Protein AF-A0A7Y1UH76-F1 (afdb_monomer)

Solvent-accessible surface area (backbone atoms only — not comparable to full-atom values): 9269 Å² total; per-residue (Å²): 141,86,88,88,83,88,80,91,75,93,75,78,87,74,88,74,78,79,71,70,84,75,74,71,90,68,77,61,43,73,79,39,28,46,50,58,54,56,73,72,64,63,57,69,64,53,51,54,52,52,58,52,58,68,73,60,56,59,79,76,47,82,50,82,81,51,28,64,55,50,42,52,53,52,51,48,54,51,33,34,74,74,54,78,41,37,80,48,25,42,42,58,53,50,52,46,47,50,44,59,48,56,72,68,42,89,76,47,100,45,50,78,90,43,97,64,23,65,51,60,51,49,49,41,48,48,50,45,45,67,75,39,42,70,61,51,51,52,48,53,54,49,50,55,55,36,55,75,72,75,104

Sequence (151 aa):
MTDKPSKSRTLKRSPGGGIDSGGEPGGNLRHITTGELRRAGNTRLTEMIAAKLHTLDDKAFMDRQVRPKVRVLLELLRDTLAGRYPHLSVAAFAEILLAMDYFLEVRDEIPDTQDRGLEDDYRRITAAWDRHDREIAGYQGWRILAAARGE

Secondary structure (DSSP, 8-state):
----------------------------TTSSBHHHHHHTT-HHHHHHHHHHHHH--GGG---TTTHHHHHHHHHHHHHHHTTS-TTSBHHHHHHHHHHHHHTT-S--SS-TTSTTHHHHHHHHHHHHHHHTHHHHHHHHHHHHHHHHHT-

Mean predicted aligned error: 13.51 Å

Radius of gyration: 26.32 Å; Cα contacts (8 Å, |Δi|>4): 98; chains: 1; bounding box: 60×61×86 Å

Structure (mmCIF, N/CA/C/O backbone):
data_AF-A0A7Y1UH76-F1
#
_entry.id   AF-A0A7Y1UH76-F1
#
loop_
_atom_site.group_PDB
_atom_site.id
_atom_site.type_symbol
_atom_site.label_atom_id
_atom_site.label_alt_id
_atom_site.label_comp_id
_atom_site.label_asym_id
_atom_site.label_entity_id
_atom_site.label_seq_id
_atom_site.pdbx_PDB_ins_code
_atom_site.Cartn_x
_atom_site.Cartn_y
_atom_site.Cartn_z
_atom_site.occupancy
_atom_site.B_iso_or_equiv
_atom_site.auth_seq_id
_atom_site.auth_comp_id
_atom_site.auth_asym_id
_atom_site.auth_atom_id
_atom_site.pdbx_PDB_model_num
ATOM 1 N N . MET A 1 1 ? 25.436 -50.176 62.990 1.00 48.91 1 MET A N 1
ATOM 2 C CA . MET A 1 1 ? 26.114 -49.117 63.766 1.00 48.91 1 MET A CA 1
ATOM 3 C C . MET A 1 1 ? 27.606 -49.224 63.516 1.00 48.91 1 MET A C 1
ATOM 5 O O . MET A 1 1 ? 28.212 -50.117 64.075 1.00 48.91 1 MET A O 1
ATOM 9 N N . THR A 1 2 ? 28.162 -48.353 62.676 1.00 44.50 2 THR A N 1
ATOM 10 C CA . THR A 1 2 ? 29.564 -47.900 62.733 1.00 44.50 2 THR A CA 1
ATOM 11 C C . THR A 1 2 ? 29.649 -46.648 61.873 1.00 44.50 2 THR A C 1
ATOM 13 O O . THR A 1 2 ? 29.601 -46.707 60.649 1.00 44.50 2 THR A O 1
ATOM 16 N N . ASP A 1 3 ? 29.685 -45.527 62.573 1.00 42.00 3 ASP A N 1
ATOM 17 C CA . ASP A 1 3 ? 29.939 -44.176 62.094 1.00 42.00 3 ASP A CA 1
ATOM 18 C C . ASP A 1 3 ? 31.457 -43.932 62.125 1.00 42.00 3 ASP A C 1
ATOM 20 O O . ASP A 1 3 ? 32.069 -44.378 63.102 1.00 42.00 3 ASP A O 1
ATOM 24 N N . LYS A 1 4 ? 32.034 -43.236 61.119 1.00 46.22 4 LYS A N 1
ATOM 25 C CA . LYS A 1 4 ? 33.173 -42.267 61.193 1.00 46.22 4 LYS A CA 1
ATOM 26 C C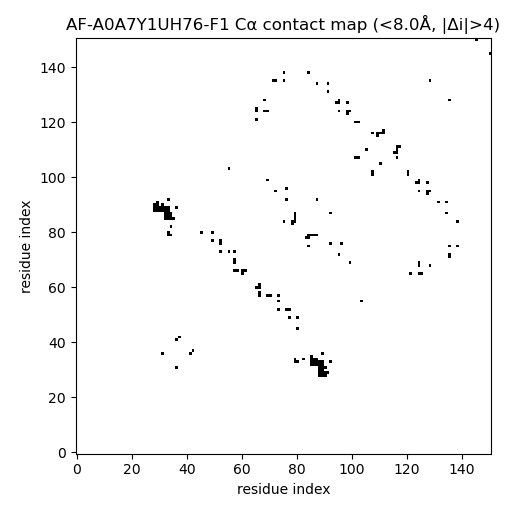 . LYS A 1 4 ? 33.922 -42.025 59.853 1.00 46.22 4 LYS A C 1
ATOM 28 O O . LYS A 1 4 ? 33.828 -42.855 58.956 1.00 46.22 4 LYS A O 1
ATOM 33 N N . PRO A 1 5 ? 34.616 -40.870 59.667 1.00 49.34 5 PRO A N 1
ATOM 34 C CA . PRO A 1 5 ? 34.169 -39.864 58.694 1.00 49.34 5 PRO A CA 1
ATOM 35 C C . PRO A 1 5 ? 35.247 -39.344 57.706 1.00 49.34 5 PRO A C 1
ATOM 37 O O . PRO A 1 5 ? 36.419 -39.701 57.771 1.00 49.34 5 PRO A O 1
ATOM 40 N N . SER A 1 6 ? 34.803 -38.407 56.854 1.00 40.38 6 SER A N 1
ATOM 41 C CA . SER A 1 6 ? 35.507 -37.251 56.262 1.00 40.38 6 SER A CA 1
ATOM 42 C C . SER A 1 6 ? 36.890 -37.422 55.624 1.00 40.38 6 SER A C 1
ATOM 44 O O . SER A 1 6 ? 37.909 -37.438 56.310 1.00 40.38 6 SER A O 1
ATOM 46 N N . LYS A 1 7 ? 36.935 -37.243 54.293 1.00 50.28 7 LYS A N 1
ATOM 47 C CA . LYS A 1 7 ? 37.984 -36.447 53.632 1.00 50.28 7 LYS A CA 1
ATOM 48 C C . LYS A 1 7 ? 37.386 -35.536 52.560 1.00 50.28 7 LYS A C 1
ATOM 50 O O . LYS A 1 7 ? 36.915 -35.985 51.520 1.00 50.28 7 LYS A O 1
ATOM 55 N N . SER A 1 8 ? 37.451 -34.241 52.845 1.00 46.62 8 SER A N 1
ATOM 56 C CA . SER A 1 8 ? 37.225 -33.134 51.927 1.00 46.62 8 SER A CA 1
ATOM 57 C C . SER A 1 8 ? 38.160 -33.238 50.722 1.00 46.62 8 SER A C 1
ATOM 59 O O . SER A 1 8 ? 39.375 -33.354 50.887 1.00 46.62 8 SER A O 1
ATOM 61 N N . ARG A 1 9 ? 37.615 -33.132 49.508 1.00 41.94 9 ARG A N 1
ATOM 62 C CA . ARG A 1 9 ? 38.417 -32.840 48.318 1.00 41.94 9 ARG A CA 1
ATOM 63 C C . ARG A 1 9 ? 37.707 -31.811 47.450 1.00 41.94 9 ARG A C 1
ATOM 65 O O . ARG A 1 9 ? 36.826 -32.118 46.658 1.00 41.94 9 ARG A O 1
ATOM 72 N N . THR A 1 10 ? 38.134 -30.572 47.642 1.00 44.97 10 THR A N 1
ATOM 73 C CA . THR A 1 10 ? 37.927 -29.435 46.752 1.00 44.97 10 THR A CA 1
ATOM 74 C C . THR A 1 10 ? 38.420 -29.783 45.349 1.00 44.97 10 THR A C 1
ATOM 76 O O . THR A 1 10 ? 39.601 -30.078 45.171 1.00 44.97 10 THR A O 1
ATOM 79 N N . LEU A 1 11 ? 37.548 -29.696 44.345 1.00 43.03 11 LEU A N 1
ATOM 80 C CA . LEU A 1 11 ? 37.956 -29.606 42.946 1.00 43.03 11 LEU A CA 1
ATOM 81 C C . LEU A 1 11 ? 37.006 -28.679 42.182 1.00 43.03 11 LEU A C 1
ATOM 83 O O . LEU A 1 11 ? 35.874 -29.013 41.861 1.00 43.03 11 LEU A O 1
ATOM 87 N N . LYS A 1 12 ? 37.535 -27.468 41.989 1.00 42.41 12 LYS A N 1
ATOM 88 C CA . LYS A 1 12 ? 37.359 -26.526 40.880 1.00 42.41 12 LYS A CA 1
ATOM 89 C C . LYS A 1 12 ? 36.008 -26.543 40.155 1.00 42.41 12 LYS A C 1
ATOM 91 O O . LYS A 1 12 ? 35.763 -27.336 39.252 1.00 42.41 12 LYS A O 1
ATOM 96 N N . ARG A 1 13 ? 35.222 -25.508 40.470 1.00 37.38 13 ARG A N 1
ATOM 97 C CA . ARG A 1 13 ? 34.241 -24.891 39.572 1.00 37.38 13 ARG A CA 1
ATOM 98 C C . ARG A 1 13 ? 34.858 -24.710 38.179 1.00 37.38 13 ARG A C 1
ATOM 100 O O . ARG A 1 13 ? 35.812 -23.950 38.031 1.00 37.38 13 ARG A O 1
ATOM 107 N N . SER A 1 14 ? 34.295 -25.385 37.184 1.00 42.97 14 SER A N 1
ATOM 108 C CA . SER A 1 14 ? 34.399 -24.950 35.791 1.00 42.97 14 SER A CA 1
ATOM 109 C C . SER A 1 14 ? 33.262 -23.958 35.542 1.00 42.97 14 SER A C 1
ATOM 111 O O . SER A 1 14 ? 32.113 -24.309 35.817 1.00 42.97 14 SER A O 1
ATOM 113 N N . PRO A 1 15 ? 33.528 -22.731 35.065 1.00 41.53 15 PRO A N 1
ATOM 114 C CA . PRO A 1 15 ? 32.482 -21.837 34.603 1.00 41.53 15 PRO A CA 1
ATOM 115 C C . PRO A 1 15 ? 32.075 -22.297 33.199 1.00 41.53 15 PRO A C 1
ATOM 117 O O . PRO A 1 15 ? 32.547 -21.780 32.192 1.00 41.53 15 PRO A O 1
ATOM 120 N N . GLY A 1 16 ? 31.239 -23.332 33.133 1.00 39.03 16 GLY A N 1
ATOM 121 C CA . GLY A 1 16 ? 30.463 -23.605 31.931 1.00 39.03 16 GLY A CA 1
ATOM 122 C C . GLY A 1 16 ? 29.389 -22.535 31.858 1.00 39.03 16 GLY A C 1
ATOM 123 O O . GLY A 1 16 ? 28.401 -22.619 32.583 1.00 39.03 16 GLY A O 1
ATOM 124 N N . GLY A 1 17 ? 29.652 -21.493 31.069 1.00 35.84 17 GLY A N 1
ATOM 125 C CA . GLY A 1 17 ? 28.726 -20.404 30.809 1.00 35.84 17 GLY A CA 1
ATOM 126 C C . GLY A 1 17 ? 27.406 -20.949 30.281 1.00 35.84 17 GLY A C 1
ATOM 127 O O . GLY A 1 17 ? 27.270 -21.213 29.091 1.00 35.84 17 GLY A O 1
ATOM 128 N N . GLY A 1 18 ? 26.432 -21.093 31.178 1.00 37.25 18 GLY A N 1
ATOM 129 C CA . GLY A 1 18 ? 25.036 -20.911 30.827 1.00 37.25 18 GLY A CA 1
ATOM 130 C C . GLY A 1 18 ? 24.886 -19.440 30.491 1.00 37.25 18 GLY A C 1
ATOM 131 O O . GLY A 1 18 ? 24.652 -18.624 31.375 1.00 37.25 18 GLY A O 1
ATOM 132 N N . ILE A 1 19 ? 25.153 -19.098 29.232 1.00 46.09 19 ILE A N 1
ATOM 133 C CA . ILE A 1 19 ? 24.710 -17.822 28.702 1.00 46.09 19 ILE A CA 1
ATOM 134 C C . ILE A 1 19 ? 23.204 -17.976 28.620 1.00 46.09 19 ILE A C 1
ATOM 136 O O . ILE A 1 19 ? 22.700 -18.865 27.930 1.00 46.09 19 ILE A O 1
ATOM 140 N N . ASP A 1 20 ? 22.550 -17.174 29.449 1.00 38.47 20 ASP A N 1
ATOM 141 C CA . ASP A 1 20 ? 21.123 -16.958 29.491 1.00 38.47 20 ASP A CA 1
ATOM 142 C C . ASP A 1 20 ? 20.503 -17.116 28.111 1.00 38.47 20 ASP A C 1
ATOM 144 O O . ASP A 1 20 ? 20.976 -16.556 27.119 1.00 38.47 20 ASP A O 1
ATOM 148 N N . SER A 1 21 ? 19.409 -17.873 28.086 1.00 41.38 21 SER A N 1
ATOM 149 C CA . SER A 1 21 ? 18.417 -17.809 27.028 1.00 41.38 21 SER A CA 1
ATOM 150 C C . SER A 1 21 ? 18.027 -16.343 26.877 1.00 41.38 21 SER A C 1
ATOM 152 O O . SER A 1 21 ? 17.205 -15.830 27.636 1.00 41.38 21 SER A O 1
ATOM 154 N N . GLY A 1 22 ? 18.685 -15.661 25.940 1.00 33.53 22 GLY A N 1
ATOM 155 C CA . GLY A 1 22 ? 18.342 -14.325 25.507 1.00 33.53 22 GLY A CA 1
ATOM 156 C C . GLY A 1 22 ? 16.914 -14.374 25.001 1.00 33.53 22 GLY A C 1
ATOM 157 O O . GLY A 1 22 ? 16.667 -14.754 23.861 1.00 33.53 22 GLY A O 1
ATOM 158 N N . GLY A 1 23 ? 15.968 -14.036 25.875 1.00 35.84 23 GLY A N 1
ATOM 159 C CA . GLY A 1 23 ? 14.655 -13.597 25.451 1.00 35.84 23 GLY A CA 1
ATOM 160 C C . GLY A 1 23 ? 14.896 -12.378 24.584 1.00 35.84 23 GLY A C 1
ATOM 161 O O . GLY A 1 23 ? 15.233 -11.314 25.101 1.00 35.84 23 GLY A O 1
ATOM 162 N N . GLU A 1 24 ? 14.826 -12.564 23.268 1.00 39.25 24 GLU A N 1
ATOM 163 C CA . GLU A 1 24 ? 14.918 -11.454 22.338 1.00 39.25 24 GLU A CA 1
ATOM 164 C C . GLU A 1 24 ? 13.867 -10.411 22.738 1.00 39.25 24 GLU A C 1
ATOM 166 O O . GLU A 1 24 ? 12.677 -10.729 22.781 1.00 39.25 24 GLU A O 1
ATOM 171 N N . PRO A 1 25 ? 14.250 -9.147 22.982 1.00 43.16 25 PRO A N 1
ATOM 172 C CA . PRO A 1 25 ? 13.291 -8.058 23.122 1.00 43.16 25 PRO A CA 1
ATOM 173 C C . PRO A 1 25 ? 12.765 -7.611 21.742 1.00 43.16 25 PRO A C 1
ATOM 175 O O . PRO A 1 25 ? 12.344 -6.470 21.568 1.00 43.16 25 PRO A O 1
ATOM 178 N N . GLY A 1 26 ? 12.809 -8.493 20.739 1.00 40.22 26 GLY A N 1
ATOM 179 C CA . GLY A 1 26 ? 12.303 -8.265 19.394 1.00 40.22 26 GLY A CA 1
ATOM 180 C C . GLY A 1 26 ? 10.862 -8.741 19.298 1.00 40.22 26 GLY A C 1
ATOM 181 O O . GLY A 1 26 ? 10.602 -9.867 18.886 1.00 40.22 26 GLY A O 1
ATOM 182 N N . GLY A 1 27 ? 9.904 -7.899 19.689 1.00 51.09 27 GLY A N 1
ATOM 183 C CA . GLY A 1 27 ? 8.491 -8.174 19.424 1.00 51.09 27 GLY A CA 1
ATOM 184 C C . GLY A 1 27 ? 8.286 -8.458 17.932 1.00 51.09 27 GLY A C 1
ATOM 185 O O . GLY A 1 27 ? 8.642 -7.640 17.086 1.00 51.09 27 GLY A O 1
ATOM 186 N N . ASN A 1 28 ? 7.747 -9.632 17.599 1.00 72.62 28 ASN A N 1
ATOM 187 C CA . ASN A 1 28 ? 7.528 -10.032 16.212 1.00 72.62 28 ASN A CA 1
ATOM 188 C C . ASN A 1 28 ? 6.544 -9.055 15.538 1.00 72.62 28 ASN A C 1
ATOM 190 O O . ASN A 1 28 ? 5.357 -9.021 15.869 1.00 72.62 28 ASN A O 1
ATOM 194 N N . LEU A 1 29 ? 7.049 -8.277 14.571 1.00 68.25 29 LEU A N 1
ATOM 195 C CA . LEU A 1 29 ? 6.323 -7.220 13.849 1.00 68.25 29 LEU A CA 1
ATOM 196 C C . LEU A 1 29 ? 5.076 -7.720 13.100 1.00 68.25 29 LEU A C 1
ATOM 198 O O . LEU A 1 29 ? 4.247 -6.913 12.682 1.00 68.25 29 LEU A O 1
ATOM 202 N N . ARG A 1 30 ? 4.916 -9.040 12.944 1.00 75.25 30 ARG A N 1
ATOM 203 C CA . ARG A 1 30 ? 3.709 -9.670 12.384 1.00 75.25 30 ARG A CA 1
ATOM 204 C C . ARG A 1 30 ? 2.508 -9.628 13.328 1.00 75.25 30 ARG A C 1
ATOM 206 O O . ARG A 1 30 ? 1.386 -9.822 12.876 1.00 75.25 30 ARG A O 1
ATOM 213 N N . HIS A 1 31 ? 2.729 -9.395 14.621 1.00 77.19 31 HIS A N 1
ATOM 214 C CA . HIS A 1 31 ? 1.670 -9.337 15.635 1.00 77.19 31 HIS A CA 1
ATOM 215 C C . HIS A 1 31 ? 1.325 -7.915 16.080 1.00 77.19 31 HIS A C 1
ATOM 217 O O . HIS A 1 31 ? 0.391 -7.744 16.853 1.00 77.19 31 HIS A O 1
ATOM 223 N N . ILE A 1 32 ? 2.061 -6.913 15.593 1.00 71.88 32 ILE A N 1
ATOM 224 C CA . ILE A 1 32 ? 1.783 -5.500 15.847 1.00 71.88 32 ILE A CA 1
ATOM 225 C C . ILE A 1 32 ? 1.132 -4.931 14.594 1.00 71.88 32 ILE A C 1
ATOM 227 O O . ILE A 1 32 ? 1.652 -5.077 13.489 1.00 71.88 32 ILE A O 1
ATOM 231 N N . THR A 1 33 ? -0.003 -4.275 14.763 1.00 79.31 33 THR A N 1
ATOM 232 C CA . THR A 1 33 ? -0.733 -3.595 13.695 1.00 79.31 33 THR A CA 1
ATOM 233 C C . THR A 1 33 ? -0.266 -2.153 13.528 1.00 79.31 33 THR A C 1
ATOM 235 O O . THR A 1 33 ? 0.239 -1.506 14.451 1.00 79.31 33 THR A O 1
ATOM 238 N N . THR A 1 34 ? -0.476 -1.590 12.345 1.00 76.50 34 THR A N 1
ATOM 239 C CA . THR A 1 34 ? -0.199 -0.171 12.081 1.00 76.50 34 THR A CA 1
ATOM 240 C C . THR A 1 34 ? -1.054 0.765 12.943 1.00 76.50 34 THR A C 1
ATOM 242 O O . THR A 1 34 ? -0.589 1.842 13.324 1.00 76.50 34 THR A O 1
ATOM 245 N N . GLY A 1 35 ? -2.266 0.351 13.333 1.00 73.62 35 GLY A N 1
ATOM 246 C CA . GLY A 1 35 ? -3.091 1.073 14.307 1.00 73.62 35 GLY A CA 1
ATOM 247 C C . GLY A 1 35 ? -2.488 1.112 15.718 1.00 73.62 35 GLY A C 1
ATOM 248 O O . GLY A 1 35 ? -2.659 2.092 16.445 1.00 73.62 35 GLY A O 1
ATOM 249 N N . GLU A 1 36 ? -1.759 0.073 16.126 1.00 70.12 36 GLU A N 1
ATOM 250 C CA . GLU A 1 36 ? -0.995 0.060 17.382 1.00 70.12 36 GLU A CA 1
ATOM 251 C C . GLU A 1 36 ? 0.261 0.927 17.280 1.00 70.12 36 GLU A C 1
ATOM 253 O O . GLU A 1 36 ? 0.520 1.726 18.178 1.00 70.12 36 GLU A O 1
ATOM 258 N N . LEU A 1 37 ? 0.976 0.869 16.152 1.00 69.00 37 LEU A N 1
ATOM 259 C CA . LEU A 1 37 ? 2.163 1.694 15.920 1.00 69.00 37 LEU A CA 1
ATOM 260 C C . LEU A 1 37 ? 1.837 3.199 15.880 1.00 69.00 37 LEU A C 1
ATOM 262 O O . LEU A 1 37 ? 2.561 4.003 16.464 1.00 69.00 37 LEU A O 1
ATOM 266 N N . ARG A 1 38 ? 0.722 3.602 15.251 1.00 71.81 38 ARG A N 1
ATOM 267 C CA . ARG A 1 38 ? 0.286 5.014 15.223 1.00 71.81 38 ARG A CA 1
ATOM 268 C C . ARG A 1 38 ? -0.012 5.567 16.614 1.00 71.81 38 ARG A C 1
ATOM 270 O O . ARG A 1 38 ? 0.299 6.725 16.883 1.00 71.81 38 ARG A O 1
ATOM 277 N N . ARG A 1 39 ? -0.573 4.748 17.510 1.00 72.56 39 ARG A N 1
ATOM 278 C CA . ARG A 1 39 ? -0.835 5.142 18.905 1.00 72.56 39 ARG A CA 1
ATOM 279 C C . ARG A 1 39 ? 0.450 5.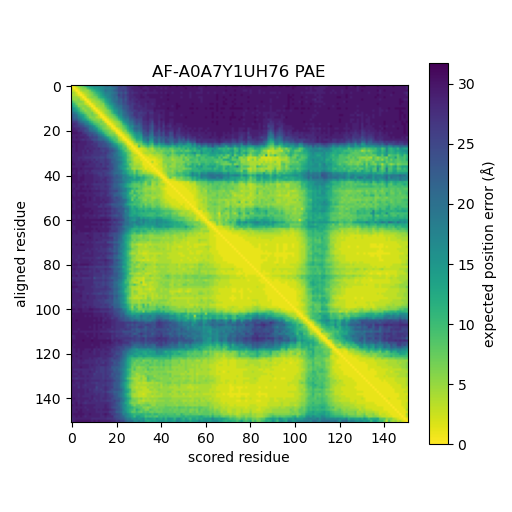434 19.688 1.00 72.56 39 ARG A C 1
ATOM 281 O O . ARG A 1 39 ? 0.390 6.184 20.654 1.00 72.56 39 ARG A O 1
ATOM 288 N N . ALA A 1 40 ? 1.599 4.926 19.237 1.00 67.19 40 ALA A N 1
ATOM 289 C CA . ALA A 1 40 ? 2.909 5.225 19.815 1.00 67.19 40 ALA A CA 1
ATOM 290 C C . ALA A 1 40 ? 3.508 6.580 19.365 1.00 67.19 40 AL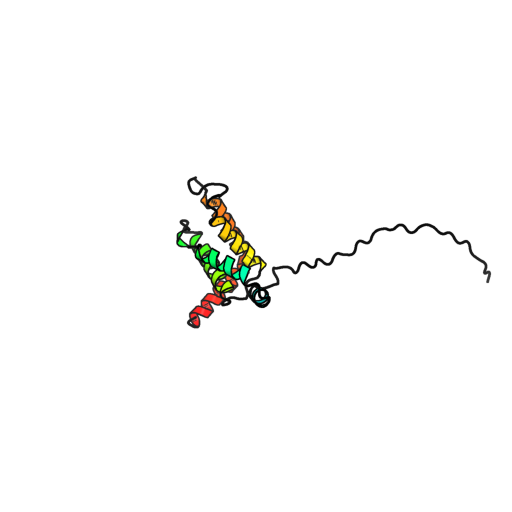A A C 1
ATOM 292 O O . ALA A 1 40 ? 4.578 6.952 19.837 1.00 67.19 40 ALA A O 1
ATOM 293 N N . GLY A 1 41 ? 2.836 7.342 18.486 1.00 66.06 41 GLY A N 1
ATOM 294 C CA . GLY A 1 41 ? 3.141 8.763 18.252 1.00 66.06 41 GLY A CA 1
ATOM 295 C C . GLY A 1 41 ? 4.274 9.082 17.266 1.00 66.06 41 GLY A C 1
ATOM 296 O O . GLY A 1 41 ? 4.771 10.205 17.263 1.00 66.06 41 GLY A O 1
ATOM 297 N N . ASN A 1 42 ? 4.694 8.145 16.410 1.00 67.69 42 ASN A N 1
ATOM 298 C CA . ASN A 1 42 ? 5.790 8.380 15.458 1.00 67.69 42 ASN A CA 1
ATOM 299 C C . ASN A 1 42 ? 5.311 9.083 14.163 1.00 67.69 42 ASN A C 1
ATOM 301 O O . ASN A 1 42 ? 5.056 8.455 13.130 1.00 67.69 42 ASN A O 1
ATOM 305 N N . THR A 1 43 ? 5.147 10.407 14.227 1.00 71.06 43 THR A N 1
ATOM 306 C CA . THR A 1 43 ? 4.570 11.238 13.151 1.00 71.06 43 THR A CA 1
ATOM 307 C C . THR A 1 43 ? 5.492 11.416 11.945 1.00 71.06 43 THR A C 1
ATOM 309 O O . THR A 1 43 ? 5.038 11.288 10.811 1.00 71.06 43 THR A O 1
ATOM 312 N N . ARG A 1 44 ? 6.797 11.610 12.163 1.00 70.81 44 ARG A N 1
ATOM 313 C CA . ARG A 1 44 ? 7.770 11.868 11.085 1.00 70.81 44 ARG A CA 1
ATOM 314 C C . ARG A 1 44 ? 7.868 10.721 10.075 1.00 70.81 44 ARG A C 1
ATOM 316 O O . ARG A 1 44 ? 7.908 10.960 8.872 1.00 70.81 44 ARG A O 1
ATOM 323 N N . LEU A 1 45 ? 7.897 9.475 10.553 1.00 67.38 45 LEU A N 1
ATOM 324 C CA . LEU A 1 45 ? 7.916 8.300 9.676 1.00 67.38 45 LEU A CA 1
ATOM 325 C C . LEU A 1 45 ? 6.625 8.214 8.849 1.00 67.38 45 LEU A C 1
ATOM 327 O O . LEU A 1 45 ? 6.673 7.968 7.650 1.00 67.38 45 LEU A O 1
ATOM 331 N N . THR A 1 46 ? 5.481 8.479 9.480 1.00 70.88 46 THR A N 1
ATOM 332 C CA . THR A 1 46 ? 4.167 8.473 8.820 1.00 70.88 46 THR A CA 1
ATOM 333 C C . THR A 1 46 ? 4.107 9.502 7.684 1.00 70.88 46 THR A C 1
ATOM 335 O O . THR A 1 46 ? 3.646 9.180 6.591 1.00 70.88 46 THR A O 1
ATOM 338 N N . GLU A 1 47 ? 4.620 10.713 7.909 1.00 73.00 47 GLU A N 1
ATOM 339 C CA . GLU A 1 47 ? 4.673 11.786 6.905 1.00 73.00 47 GLU A CA 1
ATOM 340 C C . GLU A 1 47 ? 5.585 11.442 5.723 1.00 73.00 47 GLU A C 1
ATOM 342 O O . GLU A 1 47 ? 5.198 11.638 4.571 1.00 73.00 47 GLU A O 1
ATOM 347 N N . MET A 1 48 ? 6.772 10.884 5.988 1.00 71.56 48 MET A N 1
ATOM 348 C CA . MET A 1 48 ? 7.698 10.463 4.930 1.00 71.56 48 MET A CA 1
ATOM 349 C C . MET A 1 48 ? 7.082 9.385 4.036 1.00 71.56 48 MET A C 1
ATOM 351 O O . MET A 1 48 ? 7.167 9.473 2.810 1.00 71.56 48 MET A O 1
ATOM 355 N N . ILE A 1 49 ? 6.425 8.391 4.639 1.00 72.94 49 ILE A N 1
ATOM 356 C CA . ILE A 1 49 ? 5.765 7.325 3.884 1.00 72.94 49 ILE A CA 1
ATOM 357 C C . ILE A 1 49 ? 4.579 7.893 3.096 1.00 72.94 49 ILE A C 1
ATOM 359 O O . ILE A 1 49 ? 4.429 7.576 1.919 1.00 72.94 49 ILE A O 1
ATOM 363 N N . ALA A 1 50 ? 3.774 8.778 3.691 1.00 76.19 50 ALA A N 1
ATOM 364 C CA . ALA A 1 50 ? 2.664 9.422 2.990 1.00 76.19 50 ALA A CA 1
ATOM 365 C C . ALA A 1 50 ? 3.142 10.217 1.764 1.00 76.19 50 ALA A C 1
ATOM 367 O O . ALA A 1 50 ? 2.587 10.058 0.677 1.00 76.19 50 ALA A O 1
ATOM 368 N N . ALA A 1 51 ? 4.205 11.015 1.909 1.00 75.00 51 ALA A N 1
ATOM 369 C CA . ALA A 1 51 ? 4.797 11.766 0.805 1.00 75.00 51 ALA A CA 1
ATOM 370 C C . ALA A 1 51 ? 5.266 10.842 -0.330 1.00 75.00 51 ALA A C 1
ATOM 372 O O . ALA A 1 51 ? 5.001 11.117 -1.499 1.00 75.00 51 ALA A O 1
ATOM 373 N N . LYS A 1 52 ? 5.889 9.709 0.005 1.00 72.44 52 LYS A N 1
ATOM 374 C CA . LYS A 1 52 ? 6.316 8.708 -0.979 1.00 72.44 52 LYS A CA 1
ATOM 375 C C . LYS A 1 52 ? 5.136 8.008 -1.665 1.00 72.44 52 LYS A C 1
ATOM 377 O O . LYS A 1 52 ? 5.155 7.813 -2.874 1.00 72.44 52 LYS A O 1
ATOM 382 N N . LEU A 1 53 ? 4.058 7.689 -0.947 1.00 77.31 53 LEU A N 1
ATOM 383 C CA . LEU A 1 53 ? 2.854 7.120 -1.574 1.00 77.31 53 LEU A CA 1
ATOM 384 C C . LEU A 1 53 ? 2.152 8.085 -2.537 1.00 77.31 53 LEU A C 1
ATOM 386 O O . LEU A 1 53 ? 1.420 7.642 -3.427 1.00 77.31 53 LEU A O 1
ATOM 390 N N . HIS A 1 54 ? 2.338 9.394 -2.355 1.00 77.94 54 HIS A N 1
ATOM 391 C CA . HIS A 1 54 ? 1.831 10.399 -3.284 1.00 77.94 54 HIS A CA 1
ATOM 392 C C . HIS A 1 54 ? 2.602 10.436 -4.604 1.00 77.94 54 HIS A C 1
ATOM 394 O O . HIS A 1 54 ? 2.029 10.848 -5.608 1.00 77.94 54 HIS A O 1
ATOM 400 N N . THR A 1 55 ? 3.857 9.978 -4.630 1.00 76.44 55 THR A N 1
ATOM 401 C CA . THR A 1 55 ? 4.631 9.871 -5.875 1.00 76.44 55 THR A CA 1
ATOM 402 C C . THR A 1 55 ? 4.329 8.587 -6.649 1.00 76.44 55 THR A C 1
ATOM 404 O O . THR A 1 55 ? 4.757 8.460 -7.790 1.00 76.44 55 THR A O 1
ATOM 407 N N . LEU A 1 56 ? 3.604 7.636 -6.049 1.00 72.38 56 LEU A N 1
ATOM 408 C CA . LEU A 1 56 ? 3.194 6.394 -6.702 1.00 72.38 56 LEU A CA 1
ATOM 409 C C . LEU A 1 56 ? 1.898 6.592 -7.506 1.00 72.38 56 LEU A C 1
ATOM 411 O O . LEU A 1 56 ? 0.826 6.830 -6.934 1.00 72.38 56 LEU A O 1
ATOM 415 N N . ASP A 1 57 ? 1.990 6.423 -8.825 1.00 70.50 57 ASP A N 1
ATOM 416 C CA . ASP A 1 57 ? 0.850 6.380 -9.749 1.00 70.50 57 ASP A CA 1
ATOM 417 C C . ASP A 1 57 ? 0.717 4.971 -10.344 1.00 70.50 57 ASP A C 1
ATOM 419 O O . ASP A 1 57 ? 1.637 4.480 -10.994 1.00 70.50 57 ASP A O 1
ATOM 423 N N . ASP A 1 58 ? -0.441 4.322 -10.165 1.00 69.06 58 ASP A N 1
ATOM 424 C CA . ASP A 1 58 ? -0.723 3.003 -10.749 1.00 69.06 58 ASP A CA 1
ATOM 425 C C . ASP A 1 58 ? -0.703 3.024 -12.289 1.00 69.06 58 ASP A C 1
ATOM 427 O O . ASP A 1 58 ? -0.610 1.978 -12.928 1.00 69.06 58 ASP A O 1
ATOM 431 N N . LYS A 1 59 ? -0.788 4.205 -12.908 1.00 69.62 59 LYS A N 1
ATOM 432 C CA . LYS A 1 59 ? -0.676 4.373 -14.362 1.00 69.62 59 LYS A CA 1
ATOM 433 C C . LYS A 1 59 ? 0.756 4.286 -14.875 1.00 69.62 59 LYS A C 1
ATOM 435 O O . LYS A 1 59 ? 0.926 4.059 -16.069 1.00 69.62 59 LYS A O 1
ATOM 440 N N . ALA A 1 60 ? 1.757 4.436 -14.006 1.00 66.12 60 ALA A N 1
ATOM 441 C CA . ALA A 1 60 ? 3.152 4.179 -14.365 1.00 66.12 60 ALA A CA 1
ATOM 442 C C . ALA A 1 60 ? 3.385 2.696 -14.716 1.00 66.12 60 ALA A C 1
ATOM 444 O O . ALA A 1 60 ? 4.342 2.352 -15.399 1.00 6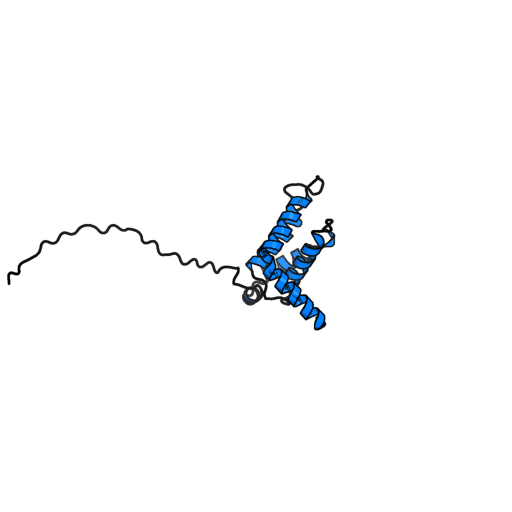6.12 60 ALA A O 1
ATOM 445 N N . PHE A 1 61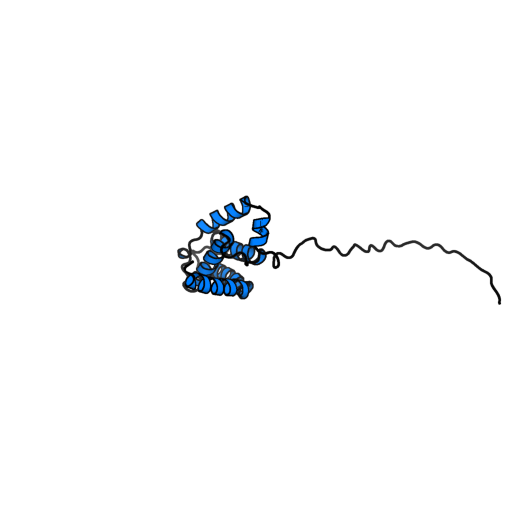 ? 2.463 1.818 -14.314 1.00 67.56 61 PHE A N 1
ATOM 446 C CA . PHE A 1 61 ? 2.528 0.386 -14.543 1.00 67.56 61 PHE A CA 1
ATOM 447 C C . PHE A 1 61 ? 1.928 0.059 -15.916 1.00 67.56 61 PHE A C 1
ATOM 449 O O . PHE A 1 61 ? 0.707 0.027 -16.097 1.00 67.56 61 PHE A O 1
ATOM 456 N N . MET A 1 62 ? 2.800 -0.166 -16.902 1.00 60.97 62 MET A N 1
ATOM 457 C CA . MET A 1 62 ? 2.406 -0.506 -18.277 1.00 60.97 62 MET A CA 1
ATOM 458 C C . MET A 1 62 ? 1.875 -1.942 -18.410 1.00 60.97 62 MET A C 1
ATOM 460 O O . MET A 1 62 ? 1.095 -2.233 -19.322 1.00 60.97 62 MET A O 1
ATOM 464 N N . ASP A 1 63 ? 2.238 -2.835 -17.485 1.00 71.38 63 ASP A N 1
ATOM 465 C CA . ASP A 1 63 ? 1.805 -4.229 -17.511 1.00 71.38 63 ASP A CA 1
ATOM 466 C C . ASP A 1 63 ? 0.353 -4.399 -17.015 1.00 71.38 63 ASP A C 1
ATOM 468 O O . ASP A 1 63 ? -0.008 -4.073 -15.877 1.00 71.38 63 ASP A O 1
ATOM 472 N N . ARG A 1 64 ? -0.501 -4.961 -17.884 1.00 71.25 64 ARG A N 1
ATOM 473 C CA . ARG A 1 64 ? -1.930 -5.193 -17.611 1.00 71.25 64 ARG A CA 1
ATOM 474 C C . ARG A 1 64 ? -2.201 -6.210 -16.499 1.00 71.25 64 ARG A C 1
ATOM 476 O O . ARG A 1 64 ? -3.282 -6.157 -15.915 1.00 71.25 64 ARG A O 1
ATOM 483 N N . GLN A 1 65 ? -1.287 -7.135 -16.228 1.00 74.56 65 GLN A N 1
ATOM 484 C CA . GLN A 1 65 ? -1.426 -8.163 -15.194 1.00 74.56 65 GLN A CA 1
ATOM 485 C C . GLN A 1 65 ? -1.029 -7.636 -13.811 1.00 74.56 65 GLN A C 1
ATOM 487 O O . GLN A 1 65 ? -1.638 -8.012 -12.808 1.00 74.56 65 GLN A O 1
ATOM 492 N N . VAL A 1 66 ? -0.049 -6.731 -13.753 1.00 78.06 66 VAL A N 1
ATOM 493 C CA . VAL A 1 66 ? 0.516 -6.214 -12.491 1.00 78.06 66 VAL A CA 1
ATOM 494 C C . VAL A 1 66 ? -0.266 -5.025 -11.964 1.00 78.06 66 VAL A C 1
ATOM 496 O O . VAL A 1 66 ? -0.514 -4.910 -10.761 1.00 78.06 66 VAL A O 1
ATOM 499 N N . ARG A 1 67 ? -0.723 -4.163 -12.873 1.00 82.62 67 ARG A N 1
ATOM 500 C CA . ARG A 1 67 ? -1.427 -2.929 -12.532 1.00 82.62 67 ARG A CA 1
ATOM 501 C C . ARG A 1 67 ? -2.619 -3.123 -11.573 1.00 82.62 67 ARG A C 1
ATOM 503 O O . ARG A 1 67 ? -2.738 -2.338 -10.632 1.00 82.62 67 ARG A O 1
ATOM 510 N N . PRO A 1 68 ? -3.487 -4.148 -11.717 1.00 87.50 68 PRO A N 1
ATOM 511 C CA . PRO A 1 68 ? -4.562 -4.387 -10.752 1.00 87.50 68 PRO A CA 1
ATOM 512 C C . PRO A 1 68 ? -4.055 -4.700 -9.338 1.00 87.50 68 PRO A C 1
ATOM 514 O O . PRO A 1 68 ? -4.622 -4.198 -8.368 1.00 87.50 68 PRO A O 1
ATOM 517 N N . LYS A 1 69 ? -2.978 -5.490 -9.213 1.00 88.50 69 LYS A N 1
ATOM 518 C CA . LYS A 1 69 ? -2.375 -5.838 -7.916 1.00 88.50 69 LYS A CA 1
ATOM 519 C C . LYS A 1 69 ? -1.802 -4.595 -7.246 1.00 88.50 69 LYS A C 1
ATOM 521 O O . LYS A 1 69 ? -2.147 -4.284 -6.112 1.00 88.50 69 LYS A O 1
ATOM 526 N N . VAL A 1 70 ? -1.005 -3.840 -7.991 1.00 86.62 70 VAL A N 1
ATOM 527 C CA . VAL A 1 70 ? -0.403 -2.573 -7.561 1.00 86.62 70 VAL A CA 1
ATOM 528 C C . VAL A 1 70 ? -1.452 -1.594 -7.066 1.00 86.62 70 VAL A C 1
ATOM 530 O O . VAL A 1 70 ? -1.296 -1.011 -5.997 1.00 86.62 70 VAL A O 1
ATOM 533 N N . ARG A 1 71 ? -2.548 -1.435 -7.813 1.00 89.56 71 ARG A N 1
ATOM 534 C CA . ARG A 1 71 ? -3.638 -0.552 -7.406 1.00 89.56 71 ARG A CA 1
ATOM 535 C C . ARG A 1 71 ? -4.194 -0.945 -6.038 1.00 89.56 71 ARG A C 1
ATOM 537 O O . ARG A 1 71 ? -4.349 -0.080 -5.183 1.00 89.56 71 ARG A O 1
ATOM 544 N N . VAL A 1 72 ? -4.461 -2.231 -5.815 1.00 93.12 72 VAL A N 1
ATOM 545 C CA . VAL A 1 72 ? -4.953 -2.725 -4.520 1.00 93.12 72 VAL A CA 1
ATOM 546 C C . VAL A 1 72 ? -3.933 -2.471 -3.408 1.00 93.12 72 VAL A C 1
ATOM 548 O O . VAL A 1 72 ? -4.321 -2.011 -2.338 1.00 93.12 72 VAL A O 1
ATOM 551 N N . LEU A 1 73 ? -2.643 -2.713 -3.655 1.00 91.88 73 LEU A N 1
ATOM 552 C CA . LEU A 1 73 ? -1.584 -2.457 -2.673 1.00 91.88 73 LEU A CA 1
ATOM 553 C C . LEU A 1 73 ? -1.466 -0.961 -2.338 1.00 91.88 73 LEU A C 1
ATOM 555 O O . LEU A 1 73 ? -1.349 -0.600 -1.169 1.00 91.88 73 LEU A O 1
ATOM 559 N N . LEU A 1 74 ? -1.573 -0.075 -3.331 1.00 90.38 74 LEU A N 1
ATOM 560 C CA . LEU A 1 74 ? -1.586 1.374 -3.116 1.00 90.38 74 LEU A CA 1
ATOM 561 C C . LEU A 1 74 ? -2.790 1.833 -2.299 1.00 90.38 74 LEU A C 1
ATOM 563 O O . LEU A 1 74 ? -2.632 2.636 -1.378 1.00 90.38 74 LEU A O 1
ATOM 567 N N . GLU A 1 75 ? -3.987 1.344 -2.627 1.00 92.81 75 GLU A N 1
ATOM 568 C CA . GLU A 1 75 ? -5.197 1.654 -1.863 1.00 92.81 75 GLU A CA 1
ATOM 569 C C . GLU A 1 75 ? -5.064 1.146 -0.412 1.00 92.81 75 GLU A C 1
ATOM 571 O O . GLU A 1 75 ? -5.315 1.910 0.521 1.00 92.81 75 GLU A O 1
ATOM 576 N N . LEU A 1 76 ? -4.541 -0.071 -0.209 1.00 94.38 76 LEU A N 1
ATOM 577 C CA . LEU A 1 76 ? -4.255 -0.645 1.111 1.00 94.38 76 LEU A CA 1
ATOM 578 C C . LEU A 1 76 ? -3.300 0.231 1.930 1.00 94.38 76 LEU A C 1
ATOM 580 O O . LEU A 1 76 ? -3.609 0.575 3.074 1.00 94.38 76 LEU A O 1
ATOM 584 N N . LEU A 1 77 ? -2.150 0.615 1.368 1.00 90.81 77 LEU A N 1
ATOM 585 C CA . LEU A 1 77 ? -1.166 1.444 2.069 1.00 90.81 77 LEU A CA 1
ATOM 586 C C . LEU A 1 77 ? -1.751 2.821 2.430 1.00 90.81 77 LEU A C 1
ATOM 588 O O . LEU A 1 77 ? -1.564 3.294 3.554 1.00 90.81 77 LEU A O 1
ATOM 592 N N . ARG A 1 78 ? -2.513 3.441 1.517 1.00 90.44 78 ARG A N 1
ATOM 593 C CA . ARG A 1 78 ? -3.180 4.735 1.744 1.00 90.44 78 ARG A CA 1
ATOM 594 C C . ARG A 1 78 ? -4.236 4.649 2.843 1.00 90.44 78 ARG A C 1
ATOM 596 O O . ARG A 1 78 ? -4.238 5.481 3.748 1.00 90.44 78 ARG A O 1
ATOM 603 N N . ASP A 1 79 ? -5.097 3.636 2.804 1.00 92.94 79 ASP A N 1
ATOM 604 C CA . ASP A 1 79 ? -6.133 3.421 3.819 1.00 92.94 79 ASP A CA 1
ATOM 605 C C . ASP A 1 79 ? -5.546 3.101 5.186 1.00 92.94 79 ASP A C 1
ATOM 607 O O . ASP A 1 79 ? -6.069 3.545 6.212 1.00 92.94 79 ASP A O 1
ATOM 611 N N . THR A 1 80 ? -4.426 2.387 5.201 1.00 90.88 80 THR A N 1
ATOM 612 C CA . THR A 1 80 ? -3.690 2.078 6.421 1.00 90.88 80 THR A CA 1
ATOM 613 C C . THR A 1 80 ? -3.090 3.341 7.042 1.00 90.88 80 THR A C 1
ATOM 615 O O . THR A 1 80 ? -3.304 3.605 8.227 1.00 90.88 80 THR A O 1
ATOM 618 N N . LEU A 1 81 ? -2.403 4.173 6.251 1.00 86.25 81 LEU A N 1
ATOM 619 C CA . LEU A 1 81 ? -1.830 5.439 6.726 1.00 86.25 81 LEU A CA 1
ATOM 620 C C . LEU A 1 81 ? -2.895 6.437 7.184 1.00 86.25 81 LEU A C 1
ATOM 622 O O . LEU A 1 81 ? -2.734 7.076 8.225 1.00 86.25 81 LEU A O 1
ATOM 626 N N . ALA A 1 82 ? -4.000 6.539 6.443 1.00 87.12 82 ALA A N 1
ATOM 627 C CA . ALA A 1 82 ? -5.144 7.365 6.821 1.00 87.12 82 ALA A CA 1
ATOM 628 C C . ALA A 1 82 ? -5.851 6.843 8.088 1.00 87.12 82 ALA A C 1
ATOM 630 O O . ALA A 1 82 ? -6.645 7.556 8.699 1.00 87.12 82 ALA A O 1
ATOM 631 N N . GLY A 1 83 ? -5.567 5.605 8.507 1.00 87.50 83 GLY A N 1
ATOM 632 C CA . GLY A 1 83 ? -6.209 4.952 9.643 1.00 87.50 83 GLY A CA 1
ATOM 633 C C . GLY A 1 83 ? -7.594 4.389 9.354 1.00 87.50 83 GLY A C 1
ATOM 634 O O . GLY A 1 83 ? -8.268 3.985 10.296 1.00 87.50 83 GLY A O 1
ATOM 635 N N . ARG A 1 84 ? -8.014 4.351 8.085 1.00 91.19 84 ARG A N 1
ATOM 636 C CA . ARG A 1 84 ? -9.273 3.725 7.657 1.00 91.19 84 ARG A CA 1
ATOM 637 C C . ARG A 1 84 ? -9.207 2.202 7.768 1.00 91.19 84 ARG A C 1
ATOM 639 O O . ARG A 1 84 ? -10.205 1.576 8.105 1.00 91.19 84 ARG A O 1
ATOM 646 N N . TYR A 1 85 ? -8.021 1.627 7.555 1.00 92.56 85 TYR A N 1
ATOM 647 C CA . TYR A 1 85 ? -7.765 0.195 7.701 1.00 92.56 85 TYR A CA 1
ATOM 648 C C . TYR A 1 85 ? -6.604 -0.075 8.679 1.00 92.56 85 TYR A C 1
ATOM 650 O O . TYR A 1 85 ? -5.455 -0.220 8.265 1.00 92.56 85 TYR A O 1
ATOM 658 N N . PRO A 1 86 ? -6.860 -0.136 9.998 1.00 88.75 86 PRO A N 1
ATOM 659 C CA . PRO A 1 86 ? -5.803 -0.254 11.007 1.00 88.75 86 PRO A CA 1
ATOM 660 C C . PRO A 1 86 ? -5.290 -1.686 11.220 1.00 88.75 86 PRO A C 1
ATOM 662 O O . PRO A 1 86 ? -4.408 -1.884 12.049 1.00 88.75 86 PRO A O 1
ATOM 665 N N . HIS A 1 87 ? -5.859 -2.682 10.534 1.00 89.94 87 HIS A N 1
ATOM 666 C CA . HIS A 1 87 ? -5.620 -4.107 10.796 1.00 89.94 87 HIS A CA 1
ATOM 667 C C . HIS A 1 87 ? -4.409 -4.691 10.063 1.00 89.94 87 HIS A C 1
ATOM 669 O O . HIS A 1 87 ? -4.068 -5.851 10.283 1.00 89.94 87 HIS A O 1
ATOM 675 N N . LEU A 1 88 ? -3.758 -3.912 9.196 1.00 91.69 88 LEU A N 1
ATOM 676 C CA . LEU A 1 88 ? -2.551 -4.363 8.518 1.00 91.69 88 LEU A CA 1
ATOM 677 C C . LEU A 1 88 ? -1.405 -4.512 9.528 1.00 91.69 88 LEU A C 1
ATOM 679 O O . LEU A 1 88 ? -1.161 -3.609 10.336 1.00 91.69 88 LEU A O 1
ATOM 683 N N . SER A 1 89 ? -0.701 -5.644 9.482 1.00 89.69 89 SER A N 1
ATOM 684 C CA . SER A 1 89 ? 0.483 -5.857 10.315 1.00 89.69 89 SER A CA 1
ATOM 685 C C . SER A 1 89 ? 1.604 -4.888 9.917 1.00 89.69 89 SER A C 1
ATOM 687 O O . SER A 1 89 ? 1.724 -4.499 8.754 1.00 89.69 89 SER A O 1
ATOM 689 N N . VAL A 1 90 ? 2.447 -4.483 10.871 1.00 83.44 90 VAL A N 1
ATOM 690 C CA . VAL A 1 90 ? 3.600 -3.606 10.602 1.00 83.44 90 VAL A CA 1
ATOM 691 C C . VAL A 1 90 ? 4.580 -4.292 9.650 1.00 83.44 90 VAL A C 1
ATOM 693 O O . VAL A 1 90 ? 5.123 -3.633 8.766 1.00 83.44 90 VAL A O 1
ATOM 696 N N . ALA A 1 91 ? 4.763 -5.610 9.786 1.00 86.06 91 ALA A N 1
ATOM 697 C CA . ALA A 1 91 ? 5.573 -6.399 8.862 1.00 86.06 91 ALA A CA 1
ATOM 698 C C . ALA A 1 91 ? 5.035 -6.335 7.424 1.00 86.06 91 ALA A C 1
ATOM 700 O O . ALA A 1 91 ? 5.777 -5.954 6.525 1.00 86.06 91 ALA A O 1
ATOM 701 N N . ALA A 1 92 ? 3.747 -6.624 7.207 1.00 88.38 92 ALA A N 1
ATOM 702 C CA . ALA A 1 92 ? 3.159 -6.558 5.870 1.00 88.38 92 ALA A CA 1
ATOM 703 C C . ALA A 1 92 ? 3.169 -5.140 5.304 1.00 88.38 92 ALA A C 1
ATOM 705 O O . ALA A 1 92 ? 3.474 -4.947 4.133 1.00 88.38 92 ALA A O 1
ATOM 706 N N . PHE A 1 93 ? 2.901 -4.132 6.136 1.00 89.25 93 PHE A N 1
ATOM 707 C CA . PHE A 1 93 ? 2.995 -2.740 5.715 1.00 89.25 93 PHE A CA 1
ATOM 708 C C . PHE A 1 93 ? 4.404 -2.390 5.217 1.00 89.25 93 PHE A C 1
ATOM 710 O O . PHE A 1 93 ? 4.538 -1.805 4.146 1.00 89.25 93 PHE A O 1
ATOM 717 N N . ALA A 1 94 ? 5.449 -2.780 5.954 1.00 85.62 94 ALA A N 1
ATOM 718 C CA . ALA A 1 94 ? 6.834 -2.528 5.567 1.00 85.62 94 ALA A CA 1
ATOM 719 C C . ALA A 1 94 ? 7.250 -3.318 4.315 1.00 85.62 94 ALA A C 1
ATOM 721 O O . ALA A 1 94 ? 7.834 -2.741 3.403 1.00 85.62 94 ALA A O 1
ATOM 722 N N . GLU A 1 95 ? 6.935 -4.613 4.242 1.00 89.44 95 GLU A N 1
ATOM 723 C CA . GLU A 1 95 ? 7.300 -5.469 3.105 1.00 89.44 95 GLU A CA 1
ATOM 724 C C . GLU A 1 95 ? 6.592 -5.038 1.811 1.00 89.44 95 GLU A C 1
ATOM 726 O O . GLU A 1 95 ? 7.231 -4.952 0.762 1.00 89.44 95 GLU A O 1
ATOM 731 N N . ILE A 1 96 ? 5.302 -4.687 1.883 1.00 90.50 96 ILE A N 1
ATOM 732 C CA . ILE A 1 96 ? 4.555 -4.146 0.740 1.00 90.50 96 ILE A CA 1
ATOM 733 C C . ILE A 1 96 ? 5.123 -2.781 0.339 1.00 90.50 96 ILE A C 1
ATOM 735 O O . ILE A 1 96 ? 5.319 -2.532 -0.847 1.00 90.50 96 ILE A O 1
ATOM 739 N N . LEU A 1 97 ? 5.423 -1.900 1.299 1.00 86.88 97 LEU A N 1
ATOM 740 C CA . LEU A 1 97 ? 6.005 -0.593 0.998 1.00 86.88 97 LEU A CA 1
ATOM 741 C C . LEU A 1 97 ? 7.368 -0.723 0.305 1.00 86.88 97 LEU A C 1
ATOM 743 O O . LEU A 1 97 ? 7.604 -0.019 -0.667 1.00 86.88 97 LEU A O 1
ATOM 747 N N . LEU A 1 98 ? 8.233 -1.632 0.761 1.00 83.94 98 LEU A N 1
ATOM 748 C CA . LEU A 1 98 ? 9.533 -1.891 0.134 1.00 83.94 98 LEU A CA 1
ATOM 749 C C . LEU A 1 98 ? 9.387 -2.474 -1.275 1.00 83.94 98 LEU A C 1
ATOM 751 O O . LEU A 1 98 ? 10.114 -2.070 -2.179 1.00 83.94 98 LEU A O 1
ATOM 755 N N . ALA A 1 99 ? 8.432 -3.385 -1.482 1.00 85.81 99 ALA A N 1
ATOM 756 C CA . ALA A 1 99 ? 8.138 -3.911 -2.814 1.00 85.81 99 ALA A CA 1
ATOM 757 C C . ALA A 1 99 ? 7.652 -2.807 -3.771 1.00 85.81 99 ALA A C 1
ATOM 759 O O . ALA A 1 99 ? 8.001 -2.819 -4.946 1.00 85.81 99 ALA A O 1
ATOM 760 N N . MET A 1 100 ? 6.887 -1.839 -3.259 1.00 82.31 100 MET A N 1
ATOM 761 C CA . MET A 1 100 ? 6.413 -0.680 -4.021 1.00 82.31 100 MET A CA 1
ATOM 762 C C . MET A 1 100 ? 7.493 0.394 -4.232 1.00 82.31 100 MET A C 1
ATOM 764 O O . MET A 1 100 ? 7.437 1.115 -5.223 1.00 82.31 100 MET A O 1
ATOM 768 N N . ASP A 1 101 ? 8.444 0.535 -3.305 1.00 77.62 101 ASP A N 1
ATOM 769 C CA . ASP A 1 101 ? 9.547 1.499 -3.391 1.00 77.62 101 ASP A CA 1
ATOM 770 C C . ASP A 1 101 ? 10.615 1.064 -4.394 1.00 77.62 101 ASP A C 1
ATOM 772 O O . ASP A 1 101 ? 11.094 1.895 -5.158 1.00 77.62 101 ASP A O 1
ATOM 776 N N . TYR A 1 102 ? 10.925 -0.236 -4.448 1.00 71.25 102 TYR A N 1
ATOM 777 C CA . TYR A 1 102 ? 11.866 -0.780 -5.429 1.00 71.25 102 TYR A CA 1
ATOM 778 C C . TYR A 1 102 ? 11.464 -0.433 -6.866 1.00 71.25 102 TYR A C 1
ATOM 780 O O . TYR A 1 102 ? 12.293 0.045 -7.622 1.00 71.25 102 TYR A O 1
ATOM 788 N N . PHE A 1 103 ? 10.169 -0.521 -7.179 1.00 65.06 103 PHE A N 1
ATOM 789 C CA . PHE A 1 103 ? 9.615 -0.151 -8.486 1.00 65.06 103 PHE A CA 1
ATOM 790 C C . PHE A 1 103 ? 9.827 1.332 -8.867 1.00 65.06 103 PHE A C 1
ATOM 792 O O . PHE A 1 103 ? 9.678 1.724 -10.019 1.00 65.06 103 PHE A O 1
ATOM 799 N N . LEU A 1 104 ? 10.091 2.214 -7.895 1.00 57.19 104 LEU A N 1
ATOM 800 C CA . LEU A 1 104 ? 10.354 3.635 -8.147 1.00 57.19 104 LEU A CA 1
ATOM 801 C C . LEU A 1 104 ? 11.841 3.943 -8.348 1.00 57.19 104 LEU A C 1
ATOM 803 O O . LEU A 1 104 ? 12.180 5.075 -8.717 1.00 57.19 104 LEU A O 1
ATOM 807 N N . GLU A 1 105 ? 12.737 3.000 -8.060 1.00 58.12 105 GLU A N 1
ATOM 808 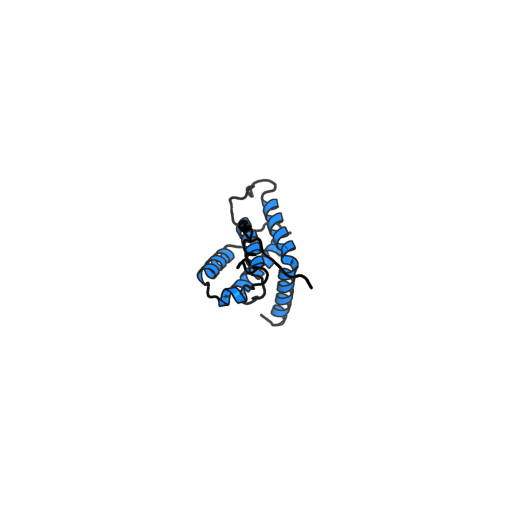C CA . GLU A 1 105 ? 14.158 3.198 -8.286 1.00 58.12 105 GLU A CA 1
ATOM 809 C C . GLU A 1 105 ? 14.477 2.982 -9.767 1.00 58.12 105 GLU A C 1
ATOM 811 O O . GLU A 1 105 ? 14.717 1.878 -10.211 1.00 58.12 105 GLU A O 1
ATOM 816 N N . VAL A 1 106 ? 14.653 4.081 -10.512 1.00 46.31 106 VAL A N 1
ATOM 817 C CA . VAL A 1 106 ? 15.186 4.117 -11.902 1.00 46.31 106 VAL A CA 1
ATOM 818 C C . VAL A 1 106 ? 16.582 3.450 -12.042 1.00 46.31 106 VAL A C 1
ATOM 820 O O . VAL A 1 106 ? 17.180 3.411 -13.116 1.00 46.31 106 VAL A O 1
ATOM 823 N N . ARG A 1 107 ? 17.147 2.947 -10.939 1.00 43.69 107 ARG A N 1
ATOM 824 C CA . ARG A 1 107 ? 18.342 2.106 -10.876 1.00 43.69 107 ARG A CA 1
ATOM 825 C C . ARG A 1 107 ? 17.947 0.660 -10.585 1.00 43.69 107 ARG A C 1
ATOM 827 O O . ARG A 1 107 ? 18.434 0.066 -9.626 1.00 43.69 107 ARG A O 1
ATOM 834 N N . ASP A 1 108 ? 17.105 0.101 -11.435 1.00 48.75 108 ASP A N 1
ATOM 835 C CA . ASP A 1 108 ? 16.903 -1.338 -11.463 1.00 48.75 108 ASP A CA 1
ATOM 836 C C . ASP A 1 108 ? 18.207 -2.075 -11.777 1.00 48.75 108 ASP A C 1
ATOM 838 O O . ASP A 1 108 ? 19.126 -1.543 -12.413 1.00 48.75 108 ASP A O 1
ATOM 842 N N . GLU A 1 109 ? 18.282 -3.340 -11.357 1.00 50.84 109 GLU A N 1
ATOM 843 C CA . GLU A 1 109 ? 19.339 -4.255 -11.807 1.00 50.84 109 GLU A CA 1
ATOM 844 C C . GLU A 1 109 ? 19.307 -4.433 -13.339 1.00 50.84 109 GLU A C 1
ATOM 846 O O . GLU A 1 109 ? 20.339 -4.733 -13.944 1.00 50.84 109 GLU A O 1
ATOM 851 N N . ILE A 1 110 ? 18.151 -4.183 -13.974 1.00 48.31 110 ILE A N 1
ATOM 852 C CA . ILE A 1 110 ? 17.940 -4.204 -15.423 1.00 48.31 110 ILE A CA 1
ATOM 853 C C . ILE A 1 110 ? 17.105 -2.971 -15.812 1.00 48.31 110 ILE A C 1
ATOM 855 O O . ILE A 1 110 ? 15.938 -2.907 -15.453 1.00 48.31 110 ILE A O 1
ATOM 859 N N . PRO A 1 111 ? 17.648 -1.998 -16.566 1.00 54.44 111 PRO A N 1
ATOM 860 C CA . PRO A 1 111 ? 16.892 -0.816 -16.971 1.00 54.44 111 PRO A CA 1
ATOM 861 C C . PRO A 1 111 ? 15.614 -1.174 -17.745 1.00 54.44 111 PRO A C 1
ATOM 863 O O . PRO A 1 111 ? 15.678 -1.972 -18.681 1.00 54.44 111 PRO A O 1
ATOM 866 N N . ASP A 1 112 ? 14.513 -0.465 -17.478 1.00 52.62 112 ASP A N 1
ATOM 867 C CA . ASP A 1 112 ? 13.212 -0.546 -18.183 1.00 52.62 112 ASP A CA 1
ATOM 868 C C . ASP A 1 112 ? 13.274 -0.467 -19.721 1.00 52.62 112 ASP A C 1
ATOM 870 O O . ASP A 1 112 ? 12.312 -0.767 -20.427 1.00 52.62 112 ASP A O 1
ATOM 874 N N . THR A 1 113 ? 14.409 -0.029 -20.266 1.00 50.62 113 THR A N 1
ATOM 875 C CA . THR A 1 113 ? 14.674 0.080 -21.707 1.00 50.62 113 THR A CA 1
ATOM 876 C C . THR A 1 113 ? 15.172 -1.223 -22.346 1.00 50.62 113 THR A C 1
ATOM 878 O O . THR A 1 113 ? 15.366 -1.257 -23.562 1.00 50.62 113 THR A O 1
ATOM 881 N N . GLN A 1 114 ? 15.382 -2.288 -21.564 1.00 49.06 114 GLN A N 1
ATOM 882 C CA . GLN A 1 114 ? 15.807 -3.607 -22.043 1.00 49.06 114 GLN A CA 1
ATOM 883 C C . GLN A 1 114 ? 14.676 -4.641 -21.963 1.00 49.06 114 GLN A C 1
ATOM 885 O O . GLN A 1 114 ? 13.826 -4.592 -21.073 1.00 49.06 114 GLN A O 1
ATOM 890 N N . ASP A 1 115 ? 14.692 -5.618 -22.878 1.00 43.06 115 ASP A N 1
ATOM 891 C CA . ASP A 1 115 ? 13.838 -6.807 -22.781 1.00 43.06 115 ASP A CA 1
ATOM 892 C C . ASP A 1 115 ? 14.033 -7.448 -21.395 1.00 43.06 115 ASP A C 1
ATOM 894 O O . ASP A 1 115 ? 15.147 -7.849 -21.057 1.00 43.06 115 ASP A O 1
ATOM 898 N N . ARG A 1 116 ? 12.935 -7.568 -20.629 1.00 52.78 116 ARG A N 1
ATOM 899 C CA . ARG A 1 116 ? 12.837 -8.069 -19.235 1.00 52.78 116 ARG A CA 1
ATOM 900 C C . ARG A 1 116 ? 13.078 -7.078 -18.086 1.00 52.78 116 ARG A C 1
ATOM 902 O O . ARG A 1 116 ? 13.016 -7.529 -16.947 1.00 52.78 116 ARG A O 1
ATOM 909 N N . GLY A 1 117 ? 13.248 -5.772 -18.325 1.00 54.75 117 GLY A N 1
ATOM 910 C CA . GLY A 1 117 ? 13.375 -4.781 -17.231 1.00 54.75 117 GLY A CA 1
ATOM 911 C C . GLY A 1 117 ? 12.238 -4.860 -16.196 1.00 54.75 117 GLY A C 1
ATOM 912 O O . GLY A 1 117 ? 12.479 -4.922 -15.000 1.00 54.75 117 GLY A O 1
ATOM 913 N N . LEU A 1 118 ? 11.006 -5.067 -16.672 1.00 60.59 118 LEU A N 1
ATOM 914 C CA . LEU A 1 118 ? 9.801 -5.174 -15.835 1.00 60.59 118 LEU A CA 1
ATOM 915 C C . LEU A 1 118 ? 9.587 -6.558 -15.178 1.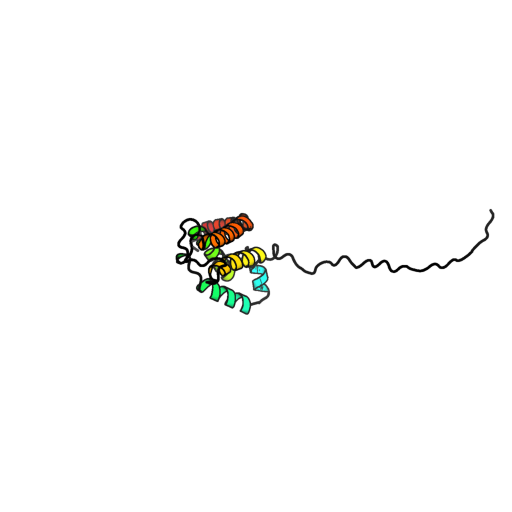00 60.59 118 LEU A C 1
ATOM 917 O O . LEU A 1 118 ? 8.612 -6.758 -14.448 1.00 60.59 118 LEU A O 1
ATOM 921 N N . GLU A 1 119 ? 10.425 -7.560 -15.473 1.00 67.62 119 GLU A N 1
ATOM 922 C CA . GLU A 1 119 ? 10.210 -8.935 -14.993 1.00 67.62 119 GLU A CA 1
ATOM 923 C C . GLU A 1 119 ? 10.555 -9.080 -13.503 1.00 67.62 119 GLU A C 1
ATOM 925 O O . GLU A 1 119 ? 9.877 -9.811 -12.772 1.00 67.62 119 GLU A O 1
ATOM 930 N N . ASP A 1 120 ? 11.568 -8.357 -13.030 1.00 68.38 120 ASP A N 1
ATOM 931 C CA . ASP A 1 120 ? 11.982 -8.396 -11.626 1.00 68.38 120 ASP A CA 1
ATOM 932 C C . ASP A 1 120 ? 11.005 -7.634 -10.725 1.00 68.38 120 ASP A C 1
ATOM 934 O O . ASP A 1 120 ? 10.621 -8.131 -9.659 1.00 68.38 120 ASP A O 1
ATOM 938 N N . ASP A 1 121 ? 10.481 -6.512 -11.207 1.00 70.19 121 ASP A N 1
ATOM 939 C CA . ASP A 1 121 ? 9.370 -5.791 -10.592 1.00 70.19 121 ASP A CA 1
ATOM 940 C C . ASP A 1 121 ? 8.126 -6.651 -10.438 1.00 70.19 121 ASP A C 1
ATOM 942 O O . ASP A 1 121 ? 7.530 -6.746 -9.356 1.00 70.19 121 ASP A O 1
ATOM 946 N N . TYR A 1 122 ? 7.755 -7.342 -11.517 1.00 76.12 122 TYR A N 1
ATOM 947 C CA . TYR A 1 122 ? 6.632 -8.260 -11.493 1.00 76.12 122 TYR A CA 1
ATOM 948 C C . TYR A 1 122 ? 6.820 -9.346 -10.435 1.00 76.12 122 TYR A C 1
ATOM 950 O O . TYR A 1 122 ? 5.893 -9.635 -9.670 1.00 76.12 122 TYR A O 1
ATOM 958 N N . ARG A 1 123 ? 8.018 -9.935 -10.356 1.00 81.88 123 ARG A N 1
ATOM 959 C CA . ARG A 1 123 ? 8.333 -10.968 -9.364 1.00 81.88 123 ARG A CA 1
ATOM 960 C C . ARG A 1 123 ? 8.240 -10.434 -7.947 1.00 81.88 123 ARG A C 1
ATOM 962 O O . ARG A 1 123 ? 7.688 -11.128 -7.097 1.00 81.88 123 ARG A O 1
ATOM 969 N N . ARG A 1 124 ? 8.723 -9.220 -7.673 1.00 83.00 124 ARG A N 1
ATOM 970 C CA . ARG A 1 124 ? 8.666 -8.642 -6.322 1.00 83.00 124 ARG A CA 1
ATOM 971 C C . ARG A 1 124 ? 7.251 -8.290 -5.897 1.00 83.00 124 ARG A C 1
ATOM 973 O O . ARG A 1 124 ? 6.854 -8.667 -4.795 1.00 83.00 124 ARG A O 1
ATOM 980 N N . ILE A 1 125 ? 6.467 -7.659 -6.770 1.00 85.94 125 ILE A N 1
ATOM 981 C CA . ILE A 1 125 ? 5.054 -7.373 -6.492 1.00 85.94 125 ILE A CA 1
ATOM 982 C C . ILE A 1 125 ? 4.266 -8.669 -6.309 1.00 85.94 125 ILE A C 1
ATOM 984 O O . ILE A 1 125 ? 3.463 -8.776 -5.383 1.00 85.94 125 ILE A O 1
ATOM 988 N N . THR A 1 126 ? 4.509 -9.676 -7.147 1.00 87.62 126 THR A N 1
ATOM 989 C CA . THR A 1 126 ? 3.832 -10.974 -7.036 1.00 87.62 126 THR A CA 1
ATOM 990 C C . THR A 1 126 ? 4.241 -11.711 -5.764 1.00 87.62 126 THR A C 1
ATOM 992 O O . THR A 1 126 ? 3.378 -12.208 -5.052 1.00 87.62 126 THR A O 1
ATOM 995 N N . ALA A 1 127 ? 5.524 -11.704 -5.400 1.00 88.94 127 ALA A N 1
ATOM 996 C CA . ALA A 1 127 ? 5.996 -12.318 -4.164 1.00 88.94 127 ALA A CA 1
ATOM 997 C C . ALA A 1 127 ? 5.426 -11.626 -2.916 1.00 88.94 127 ALA A C 1
ATOM 999 O O . ALA A 1 127 ? 5.022 -12.309 -1.974 1.00 88.94 127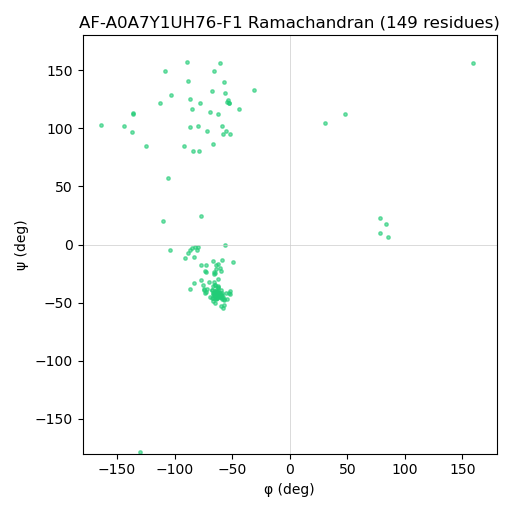 ALA A O 1
ATOM 1000 N N . ALA A 1 128 ? 5.367 -10.289 -2.903 1.00 88.69 128 ALA A N 1
ATOM 1001 C CA . ALA A 1 128 ? 4.740 -9.532 -1.822 1.00 88.69 128 ALA A CA 1
ATOM 1002 C C . ALA A 1 128 ? 3.235 -9.821 -1.743 1.00 88.69 128 ALA A C 1
ATOM 1004 O O . ALA A 1 128 ? 2.705 -10.034 -0.654 1.00 88.69 128 ALA A O 1
ATOM 1005 N N . TRP A 1 129 ? 2.564 -9.895 -2.895 1.00 92.12 129 TRP A N 1
ATOM 1006 C CA . TRP A 1 129 ? 1.156 -10.270 -2.979 1.00 92.12 129 TRP A CA 1
ATOM 1007 C C . TRP A 1 129 ? 0.903 -11.650 -2.373 1.00 92.12 129 TRP A C 1
ATOM 1009 O O . TRP A 1 129 ? 0.089 -11.783 -1.465 1.00 92.12 129 TRP A O 1
ATOM 1019 N N . ASP A 1 130 ? 1.618 -12.669 -2.841 1.00 92.75 130 ASP A N 1
ATOM 1020 C CA . ASP A 1 130 ? 1.391 -14.056 -2.434 1.00 92.75 130 ASP A CA 1
ATOM 1021 C C . ASP A 1 130 ? 1.741 -14.269 -0.955 1.00 92.75 130 ASP A C 1
ATOM 1023 O O . ASP A 1 130 ? 1.052 -14.996 -0.237 1.00 92.75 130 ASP A O 1
ATOM 1027 N N . ARG A 1 131 ? 2.785 -13.590 -0.463 1.00 92.69 131 ARG A N 1
ATOM 1028 C CA . ARG A 1 131 ? 3.177 -13.636 0.951 1.00 92.69 131 ARG A CA 1
ATOM 1029 C C . ARG A 1 131 ? 2.118 -13.033 1.875 1.00 92.69 131 ARG A C 1
ATOM 1031 O O . ARG A 1 131 ? 1.946 -13.534 2.987 1.00 92.69 131 ARG A O 1
ATOM 1038 N N . HIS A 1 132 ? 1.426 -11.991 1.421 1.00 93.56 132 HIS A N 1
ATOM 1039 C CA . HIS A 1 132 ? 0.462 -11.220 2.211 1.00 93.56 132 HIS A CA 1
ATOM 1040 C C . HIS A 1 132 ? -0.993 -11.425 1.770 1.00 93.56 132 HIS A C 1
ATOM 1042 O O . HIS A 1 132 ? -1.865 -10.622 2.106 1.00 93.56 132 HIS A O 1
ATOM 1048 N N . ASP A 1 133 ? -1.287 -12.522 1.065 1.00 93.56 133 ASP A N 1
ATOM 1049 C CA . ASP A 1 133 ? -2.607 -12.810 0.487 1.00 93.56 133 ASP A CA 1
ATOM 1050 C C . ASP A 1 133 ? -3.743 -12.713 1.517 1.00 93.56 133 ASP A C 1
ATOM 1052 O O . ASP A 1 133 ? -4.772 -12.094 1.264 1.00 93.56 133 ASP A O 1
ATOM 1056 N N . ARG A 1 134 ? -3.537 -13.217 2.741 1.00 92.56 134 ARG A N 1
ATOM 1057 C CA . ARG A 1 134 ? -4.550 -13.127 3.810 1.00 92.56 134 ARG A CA 1
ATOM 1058 C C . ARG A 1 134 ? -4.859 -11.690 4.223 1.00 92.56 134 ARG A C 1
ATOM 1060 O O . ARG A 1 134 ? -6.015 -11.359 4.481 1.00 92.56 134 ARG A O 1
ATOM 1067 N N . GLU A 1 135 ? -3.837 -10.847 4.316 1.00 93.00 135 GLU A N 1
ATOM 1068 C CA . GLU A 1 135 ? -3.983 -9.445 4.718 1.00 93.00 135 GLU A CA 1
ATOM 1069 C C . GLU A 1 135 ? -4.648 -8.633 3.600 1.00 93.00 135 GLU A C 1
ATOM 1071 O O . GLU A 1 135 ? -5.531 -7.812 3.868 1.00 93.00 135 GLU A O 1
ATOM 1076 N N . ILE A 1 136 ? -4.291 -8.933 2.349 1.00 95.38 136 ILE A N 1
ATOM 1077 C CA . ILE A 1 136 ? -4.882 -8.350 1.141 1.00 95.38 136 ILE A CA 1
ATOM 1078 C C . ILE A 1 136 ? -6.348 -8.772 0.991 1.00 95.38 136 ILE A C 1
ATOM 1080 O O . ILE A 1 136 ? -7.207 -7.919 0.772 1.00 95.38 136 ILE A O 1
ATOM 1084 N N . ALA A 1 137 ? -6.666 -10.054 1.170 1.00 95.19 137 ALA A N 1
ATOM 1085 C CA . ALA A 1 137 ? -8.035 -10.560 1.129 1.00 95.19 137 ALA A CA 1
ATOM 1086 C C . ALA A 1 137 ? -8.904 -9.924 2.227 1.00 95.19 137 ALA A C 1
ATOM 1088 O O . ALA A 1 137 ? -10.037 -9.513 1.965 1.00 95.19 137 ALA A O 1
ATOM 1089 N N . GLY A 1 138 ? -8.359 -9.769 3.442 1.00 95.12 138 GLY A N 1
ATOM 1090 C CA . GLY A 1 138 ? -9.022 -9.051 4.533 1.00 95.12 138 GLY A CA 1
ATOM 1091 C C . GLY A 1 138 ? -9.344 -7.600 4.167 1.00 95.12 138 GLY A C 1
ATOM 1092 O O . GLY A 1 138 ? -10.466 -7.135 4.381 1.00 95.12 138 GLY A O 1
ATOM 1093 N N . TYR A 1 139 ? -8.396 -6.909 3.535 1.00 96.75 139 TYR A N 1
ATOM 1094 C CA . TYR A 1 139 ? -8.587 -5.545 3.052 1.00 96.75 139 TYR A CA 1
ATOM 1095 C C . TYR A 1 139 ? -9.642 -5.449 1.944 1.00 96.75 139 TYR A C 1
ATOM 1097 O O . TYR A 1 139 ? -10.527 -4.596 2.005 1.00 96.75 139 TYR A O 1
ATOM 1105 N N . GLN A 1 140 ? -9.597 -6.340 0.953 1.00 95.75 140 GLN A N 1
ATOM 1106 C CA . GLN A 1 140 ? -10.576 -6.369 -0.136 1.00 95.75 140 GLN A CA 1
ATOM 1107 C C . GLN A 1 140 ? -11.993 -6.636 0.387 1.00 95.75 140 GLN A C 1
ATOM 1109 O O . GLN A 1 140 ? -12.936 -5.953 -0.016 1.00 95.75 140 GLN A O 1
ATOM 1114 N N . GLY A 1 141 ? -12.145 -7.566 1.335 1.00 95.56 141 GLY A N 1
ATOM 1115 C CA . GLY A 1 141 ? -13.416 -7.807 2.018 1.00 95.56 141 GLY A CA 1
ATOM 1116 C C . GLY A 1 141 ? -13.914 -6.571 2.771 1.00 95.56 141 GLY A C 1
ATOM 1117 O O . GLY A 1 141 ? -15.077 -6.186 2.634 1.00 95.56 141 GLY A O 1
ATOM 1118 N N . TRP A 1 142 ? -13.028 -5.894 3.507 1.00 96.19 142 TRP A N 1
ATOM 1119 C CA . TRP A 1 142 ? -13.357 -4.636 4.181 1.00 96.19 142 TRP A CA 1
ATOM 1120 C C . TRP A 1 142 ? -13.796 -3.542 3.194 1.00 96.19 142 TRP A C 1
ATOM 1122 O O . TRP A 1 142 ? -14.805 -2.885 3.449 1.00 96.19 142 TRP A O 1
ATOM 1132 N N . ARG A 1 143 ? -13.114 -3.383 2.050 1.00 93.75 143 ARG A N 1
ATOM 1133 C CA . ARG A 1 143 ? -13.463 -2.397 1.006 1.00 93.75 143 ARG A CA 1
ATOM 1134 C C . ARG A 1 143 ? -14.855 -2.623 0.427 1.00 93.75 143 ARG A C 1
ATOM 1136 O O . ARG A 1 143 ? -15.587 -1.657 0.237 1.00 93.75 143 ARG A O 1
ATOM 1143 N N . ILE A 1 144 ? -15.236 -3.877 0.178 1.00 94.25 144 ILE A N 1
ATOM 1144 C CA . ILE A 1 144 ? -16.585 -4.225 -0.299 1.00 94.25 144 ILE A CA 1
ATOM 1145 C C . ILE A 1 144 ? -17.636 -3.793 0.730 1.00 94.25 144 ILE A C 1
ATOM 1147 O O . ILE A 1 144 ? -18.643 -3.181 0.376 1.00 94.25 144 ILE A O 1
ATOM 1151 N N . LEU A 1 145 ? -17.382 -4.068 2.012 1.00 92.00 145 LEU A N 1
ATOM 1152 C CA . LEU A 1 145 ? -18.285 -3.674 3.091 1.00 92.00 145 LEU A CA 1
ATOM 1153 C C . LEU A 1 145 ? -18.340 -2.149 3.275 1.00 92.00 145 LEU A C 1
ATOM 1155 O O . LEU A 1 145 ? -19.416 -1.622 3.531 1.00 92.00 145 LEU A O 1
ATOM 1159 N N . ALA A 1 146 ? -17.213 -1.445 3.149 1.00 88.94 146 ALA A N 1
ATOM 1160 C CA . ALA A 1 146 ? -17.147 0.018 3.216 1.00 88.94 146 ALA A CA 1
ATOM 1161 C C . ALA A 1 146 ? -17.941 0.673 2.077 1.00 88.94 146 ALA A C 1
ATOM 1163 O O . ALA A 1 146 ? -18.806 1.510 2.330 1.00 88.94 146 ALA A O 1
ATOM 1164 N N . ALA A 1 147 ? -17.767 0.183 0.846 1.00 88.06 147 ALA A N 1
ATOM 1165 C CA . ALA A 1 147 ? -18.531 0.650 -0.307 1.00 88.06 147 ALA A CA 1
ATOM 1166 C C . ALA A 1 147 ? -20.045 0.436 -0.127 1.00 88.06 147 ALA A C 1
ATOM 1168 O O . ALA A 1 147 ? -20.838 1.311 -0.466 1.00 88.06 147 ALA A O 1
ATOM 1169 N N . ALA A 1 148 ? -20.456 -0.692 0.466 1.00 89.56 148 ALA A N 1
ATOM 1170 C CA . ALA A 1 148 ? -21.859 -0.952 0.792 1.00 89.56 148 ALA A CA 1
ATOM 1171 C C . ALA A 1 148 ? -22.427 0.003 1.863 1.00 89.56 148 ALA A C 1
ATOM 1173 O O . ALA A 1 148 ? -23.638 0.211 1.912 1.00 89.56 148 ALA A O 1
ATOM 1174 N N . ARG A 1 149 ? -21.568 0.595 2.706 1.00 88.62 149 ARG A N 1
ATOM 1175 C CA . ARG A 1 149 ? -21.936 1.616 3.703 1.00 88.62 149 ARG A CA 1
ATOM 1176 C C . ARG A 1 149 ? -21.895 3.050 3.159 1.00 88.62 149 ARG A C 1
ATOM 1178 O O . ARG A 1 149 ? -22.345 3.953 3.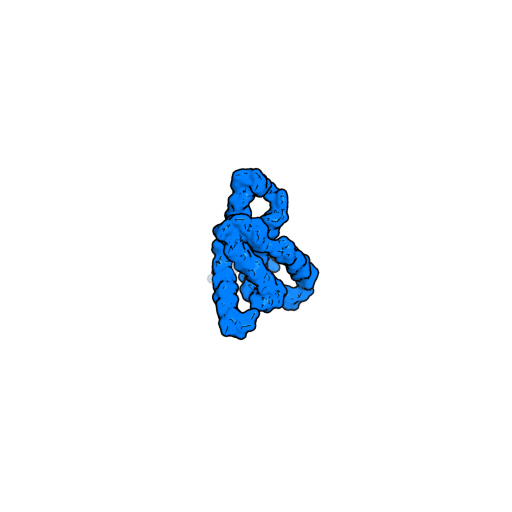857 1.00 88.62 149 ARG A O 1
ATOM 1185 N N . GLY A 1 150 ? -21.402 3.262 1.936 1.00 82.38 150 GLY A N 1
ATOM 1186 C CA . GLY A 1 150 ? -21.228 4.595 1.349 1.00 82.38 150 GLY A CA 1
ATOM 1187 C C . GLY A 1 150 ? -19.985 5.345 1.845 1.00 82.38 150 GLY A C 1
ATOM 1188 O O . GLY A 1 150 ? -19.969 6.573 1.791 1.00 82.38 150 GLY A O 1
ATOM 1189 N N . GLU A 1 151 ? -18.976 4.618 2.337 1.00 64.12 151 GLU A N 1
ATOM 1190 C CA . GLU A 1 151 ? -17.645 5.125 2.723 1.00 64.12 151 GLU A CA 1
ATOM 1191 C C . GLU A 1 151 ? -16.648 5.034 1.555 1.00 64.12 151 GLU A C 1
ATOM 1193 O O . GLU A 1 151 ? -15.958 6.045 1.284 1.00 64.12 151 GLU A O 1
#

Foldseek 3Di:
DDDDDDDDDDDDDDCPDPPDPPPDPDDDLQPAWLLNVVVVPPVVVLVVLVVVLVVDDLVVDPDPVLSVLVVLLSVVLVCCSVVVDRGHGRVLNVLSSVLRVQVVPCPQPDHPVDDCSCVVSSVSSVVSCVVCVVVSVVSVVVVVVVVVVVD

pLDDT: mean 71.86, std 18.65, range [33.53, 96.75]